Protein AF-A0A0N4XDY6-F1 (afdb_monomer_lite)

InterPro domains:
  IPR013057 Amino acid transporter, transmembrane domain [PF01490] (1-82)

pLDDT: mean 91.25, std 6.77, range [56.12, 97.81]

Organism: Nippostrongylus brasiliensis (NCBI:txid27835)

Radius of gyration: 22.53 Å; chains: 1; bounding box: 48×32×64 Å

Foldseek 3Di:
DVVVVCVVVVVVVVVLVVLQVVVCVVDVVVVPDDPDRPLVSLCVVPRDVSSVVRVVVVVVVVVVVVVVVVVVVVVVVVVVVVVVVVVVVVVVVD

Sequence (94 aa):
MLLLALAVTTYTAHVLGLSWNILLDTWPEYRVHCRSPYPEVAFRAMGNKARRLVLISNGITQFGISVVYLLLSSKNIHDTIKVGIRAHLLYIQQ

Structure (mmCIF, N/CA/C/O backbone):
data_AF-A0A0N4XDY6-F1
#
_entry.id   AF-A0A0N4XDY6-F1
#
loop_
_atom_site.group_PDB
_atom_site.id
_atom_site.type_symbol
_atom_site.label_atom_id
_atom_site.label_alt_id
_atom_site.label_comp_id
_atom_site.label_asym_id
_atom_site.label_entity_id
_atom_site.label_seq_id
_atom_site.pdbx_PDB_ins_code
_atom_site.Cartn_x
_atom_site.Cartn_y
_atom_site.Cartn_z
_atom_site.occupancy
_atom_site.B_iso_or_equiv
_atom_site.auth_seq_id
_atom_site.auth_comp_id
_atom_site.auth_asym_id
_atom_site.auth_atom_id
_atom_site.pdbx_PDB_model_num
ATOM 1 N N . MET A 1 1 ? -5.498 -14.875 -13.537 1.00 79.19 1 MET A N 1
ATOM 2 C CA . MET A 1 1 ? -4.860 -14.187 -12.387 1.00 79.19 1 MET A CA 1
ATOM 3 C C . MET A 1 1 ? -5.350 -12.749 -12.227 1.00 79.19 1 MET A C 1
ATOM 5 O O . MET A 1 1 ? -5.722 -12.395 -11.119 1.00 79.19 1 MET A O 1
ATOM 9 N N . LEU A 1 2 ? -5.442 -11.952 -13.303 1.00 93.38 2 LEU A N 1
ATOM 10 C CA . LEU A 1 2 ? -5.934 -10.565 -13.233 1.00 93.38 2 LEU A CA 1
ATOM 11 C C . LEU A 1 2 ? -7.359 -10.443 -12.651 1.00 93.38 2 LEU A C 1
ATOM 13 O O . LEU A 1 2 ? -7.567 -9.675 -11.724 1.00 93.38 2 LEU A O 1
ATOM 17 N N . LEU A 1 3 ? -8.317 -11.249 -13.130 1.00 95.31 3 LEU A N 1
ATOM 18 C CA . LEU A 1 3 ? -9.705 -11.223 -12.633 1.00 95.31 3 LEU A CA 1
ATOM 19 C C . LEU A 1 3 ? -9.820 -11.588 -11.145 1.00 95.31 3 LEU A C 1
ATOM 21 O O . LEU A 1 3 ? -10.595 -10.975 -10.420 1.00 95.31 3 LEU A O 1
ATOM 25 N N . LEU A 1 4 ? -9.011 -12.547 -10.681 1.00 95.44 4 LEU A N 1
ATOM 26 C CA . LEU A 1 4 ? -8.936 -12.917 -9.266 1.00 95.44 4 LEU A CA 1
ATOM 27 C C . LEU A 1 4 ? -8.400 -11.747 -8.429 1.00 95.44 4 LEU A C 1
ATOM 29 O O . LEU A 1 4 ? -8.981 -11.407 -7.404 1.00 95.44 4 LEU A O 1
ATOM 33 N N . ALA A 1 5 ? -7.312 -11.117 -8.882 1.00 94.19 5 ALA A N 1
ATOM 34 C CA . ALA A 1 5 ? -6.725 -9.970 -8.199 1.00 94.19 5 ALA A CA 1
ATOM 35 C C . ALA A 1 5 ? -7.715 -8.801 -8.119 1.00 94.19 5 ALA A C 1
ATOM 37 O O . ALA A 1 5 ? -7.868 -8.224 -7.051 1.00 94.19 5 ALA A O 1
ATOM 38 N N . LEU A 1 6 ? -8.428 -8.508 -9.212 1.00 96.12 6 LEU A N 1
ATOM 39 C CA . LEU A 1 6 ? -9.484 -7.495 -9.241 1.00 96.12 6 LEU A CA 1
ATOM 40 C C . LEU A 1 6 ? -10.612 -7.821 -8.258 1.00 96.12 6 LEU A C 1
ATOM 42 O O . LEU A 1 6 ? -10.974 -6.976 -7.452 1.00 96.12 6 LEU A O 1
ATOM 46 N N . ALA A 1 7 ? -11.134 -9.050 -8.267 1.00 96.56 7 ALA A N 1
ATOM 47 C CA . ALA A 1 7 ? -12.208 -9.438 -7.354 1.00 96.56 7 ALA A CA 1
ATOM 48 C C . ALA A 1 7 ? -11.805 -9.255 -5.879 1.00 96.56 7 ALA A C 1
ATOM 50 O O . ALA A 1 7 ? -12.555 -8.677 -5.093 1.00 96.56 7 ALA A O 1
ATOM 51 N N . VAL A 1 8 ? -10.594 -9.690 -5.513 1.00 96.19 8 VAL A N 1
ATOM 52 C CA . VAL A 1 8 ? -10.078 -9.584 -4.140 1.00 96.19 8 VAL A CA 1
ATOM 53 C C . VAL A 1 8 ? -9.820 -8.128 -3.742 1.00 96.19 8 VAL A C 1
ATOM 55 O O . VAL A 1 8 ? -10.197 -7.721 -2.640 1.00 96.19 8 VAL A O 1
ATOM 58 N N . THR A 1 9 ? -9.205 -7.320 -4.611 1.00 95.19 9 THR A N 1
ATOM 59 C CA . THR A 1 9 ? -8.912 -5.913 -4.294 1.00 95.19 9 THR A CA 1
ATOM 60 C C . THR A 1 9 ? -10.181 -5.076 -4.237 1.00 95.19 9 THR A C 1
ATOM 62 O O . THR A 1 9 ? -10.328 -4.291 -3.303 1.00 95.19 9 THR A O 1
ATOM 65 N N . THR A 1 10 ? -11.130 -5.277 -5.155 1.00 96.31 10 THR A N 1
ATOM 66 C CA . THR A 1 10 ? -12.425 -4.585 -5.138 1.00 96.31 10 THR A CA 1
ATOM 67 C C . THR A 1 10 ? -13.226 -4.944 -3.891 1.00 96.31 10 THR A C 1
ATOM 69 O O . THR A 1 10 ? -13.741 -4.046 -3.228 1.00 96.31 10 THR A O 1
ATOM 72 N N . TYR A 1 11 ? -13.284 -6.227 -3.517 1.00 97.06 11 TYR A N 1
ATOM 73 C CA . TYR A 1 11 ? -13.954 -6.646 -2.285 1.00 97.06 11 TYR A CA 1
ATOM 74 C C . TYR A 1 11 ? -13.319 -6.001 -1.045 1.00 97.06 11 TYR A C 1
ATOM 76 O O . TYR A 1 11 ? -14.013 -5.423 -0.210 1.00 97.06 11 TYR A O 1
ATOM 84 N N . THR A 1 12 ? -11.988 -6.032 -0.954 1.00 94.69 12 THR A N 1
ATOM 85 C CA . THR A 1 12 ? -11.264 -5.445 0.183 1.00 94.69 12 THR A CA 1
ATOM 86 C C . THR A 1 12 ? -11.455 -3.928 0.250 1.00 94.69 12 THR A C 1
ATOM 88 O O . THR A 1 12 ? -11.710 -3.387 1.325 1.00 94.69 12 THR A O 1
ATOM 91 N N . ALA A 1 13 ? -11.395 -3.235 -0.892 1.00 94.75 13 ALA A N 1
ATOM 92 C CA . ALA A 1 13 ? -11.629 -1.795 -0.979 1.00 94.75 13 ALA A CA 1
ATOM 93 C C . ALA A 1 13 ? -13.051 -1.415 -0.542 1.00 94.75 13 ALA A C 1
ATOM 95 O O . ALA A 1 13 ? -13.228 -0.439 0.186 1.00 94.75 13 ALA A O 1
ATOM 96 N N . HIS A 1 14 ? -14.052 -2.211 -0.925 1.00 96.38 14 HIS A N 1
ATOM 97 C CA . HIS A 1 14 ? -15.437 -2.002 -0.515 1.00 96.38 14 HIS A CA 1
ATOM 98 C C . HIS A 1 14 ? -15.605 -2.103 1.010 1.00 96.38 14 HIS A C 1
ATOM 100 O O . HIS A 1 14 ? -16.176 -1.208 1.631 1.00 96.38 14 HIS A O 1
ATOM 106 N N . VAL A 1 15 ? -15.046 -3.143 1.639 1.00 95.38 15 VAL A N 1
ATOM 107 C CA . VAL A 1 15 ? -15.105 -3.320 3.104 1.00 95.38 15 VAL A CA 1
ATOM 108 C C . VAL A 1 15 ? -14.372 -2.193 3.843 1.00 95.38 15 VAL A C 1
ATOM 110 O O . VAL A 1 15 ? -14.869 -1.687 4.854 1.00 95.38 15 VAL A O 1
ATOM 113 N N . LEU A 1 16 ? -13.218 -1.753 3.332 1.00 93.44 16 LEU A N 1
ATOM 114 C CA . LEU A 1 16 ? -12.485 -0.609 3.884 1.00 93.44 16 LEU A CA 1
ATOM 115 C C . LEU A 1 16 ? -13.307 0.685 3.799 1.00 93.44 16 LEU A C 1
ATOM 117 O O . LEU A 1 16 ? -13.356 1.435 4.773 1.00 93.44 16 LEU A O 1
ATOM 121 N N . GLY A 1 17 ? -13.984 0.922 2.672 1.00 93.69 17 GLY A N 1
ATOM 122 C CA . GLY A 1 17 ? -14.862 2.078 2.481 1.00 93.69 17 GLY A CA 1
ATOM 123 C C . GLY A 1 17 ? -16.062 2.077 3.432 1.00 93.69 17 GLY A C 1
ATOM 124 O O . GLY A 1 17 ? -16.366 3.099 4.041 1.00 93.69 17 GLY A O 1
ATOM 125 N N . LEU A 1 18 ? -16.693 0.919 3.642 1.00 94.81 18 LEU A N 1
ATOM 126 C CA . LEU A 1 18 ? -17.761 0.774 4.639 1.00 94.81 18 LEU A CA 1
ATOM 127 C C . LEU A 1 18 ? -17.261 1.069 6.058 1.00 94.81 18 LEU A C 1
ATOM 129 O O . LEU A 1 18 ? -17.900 1.814 6.797 1.00 94.81 18 LEU A O 1
ATOM 133 N N . SER A 1 19 ? -16.094 0.532 6.419 1.00 92.62 19 SER A N 1
ATOM 134 C CA . SER A 1 19 ? -15.478 0.765 7.733 1.00 92.62 19 SER A CA 1
ATOM 135 C C . SER A 1 19 ? -15.166 2.249 7.958 1.00 92.62 19 SER A C 1
ATOM 137 O O . SER A 1 19 ? -15.323 2.761 9.065 1.00 92.62 19 SER A O 1
ATOM 139 N N . TRP A 1 20 ? -14.763 2.955 6.899 1.00 91.88 20 TRP A N 1
ATOM 140 C CA . TRP A 1 20 ? -14.550 4.399 6.926 1.00 91.88 20 TRP A CA 1
ATOM 141 C C . TRP A 1 20 ? -15.854 5.183 7.121 1.00 91.88 20 TRP A C 1
ATOM 143 O O . TRP A 1 20 ? -15.896 6.089 7.949 1.00 91.88 20 TRP A O 1
ATOM 153 N N . ASN A 1 21 ? -16.937 4.814 6.433 1.00 92.88 21 ASN A N 1
ATOM 154 C CA . ASN A 1 21 ? -18.235 5.470 6.621 1.00 92.88 21 ASN A CA 1
ATOM 155 C C . ASN A 1 21 ? -18.762 5.297 8.054 1.00 92.88 21 ASN A C 1
ATOM 157 O O . ASN A 1 21 ? -19.169 6.277 8.672 1.00 92.88 21 ASN A O 1
ATOM 161 N N . ILE A 1 22 ? -18.657 4.089 8.623 1.00 92.94 22 ILE A N 1
ATOM 162 C CA . ILE A 1 22 ? -19.034 3.824 10.024 1.00 92.94 22 ILE A CA 1
ATOM 163 C C . ILE A 1 22 ? -18.228 4.710 10.988 1.00 92.94 22 ILE A C 1
ATOM 165 O O . ILE A 1 22 ? -18.780 5.249 11.952 1.00 92.94 22 ILE A O 1
ATOM 169 N N . LEU A 1 23 ? -16.927 4.891 10.724 1.00 91.94 23 LEU A N 1
ATOM 170 C CA . LEU A 1 23 ? -16.068 5.781 11.507 1.00 91.94 23 LEU A CA 1
ATOM 171 C C . LEU A 1 23 ? -16.568 7.233 11.447 1.00 91.94 23 LEU A C 1
ATOM 173 O O . LEU A 1 23 ? -16.683 7.875 12.489 1.00 91.94 23 LEU A O 1
ATOM 177 N N . LEU A 1 24 ? -16.880 7.746 10.253 1.00 90.75 24 LEU A N 1
ATOM 178 C CA . LEU A 1 24 ? -17.366 9.118 10.074 1.00 90.75 24 LEU A CA 1
ATOM 179 C C . LEU A 1 24 ? -18.731 9.349 10.738 1.00 90.75 24 LEU A C 1
ATOM 181 O O . LEU A 1 24 ? -18.969 10.426 11.293 1.00 90.75 24 LEU A O 1
ATOM 185 N N . ASP A 1 25 ? -19.620 8.357 10.694 1.00 92.81 25 ASP A N 1
ATOM 186 C CA . ASP A 1 25 ? -20.946 8.408 11.322 1.00 92.81 25 ASP A CA 1
ATOM 187 C C . ASP A 1 25 ? -20.879 8.386 12.844 1.00 92.81 25 ASP A C 1
ATOM 189 O O . ASP A 1 25 ? -21.629 9.107 13.498 1.00 92.81 25 ASP A O 1
ATOM 193 N N . THR A 1 26 ? -19.926 7.646 13.408 1.00 92.62 26 THR A N 1
ATOM 194 C CA . THR A 1 26 ? -19.758 7.545 14.863 1.00 92.62 26 THR A CA 1
ATOM 195 C C . THR A 1 26 ? -18.961 8.720 15.444 1.00 92.62 26 THR A C 1
ATOM 197 O O . THR A 1 26 ? -19.259 9.183 16.544 1.00 92.62 26 THR A O 1
ATOM 200 N N . TRP A 1 27 ? -17.954 9.225 14.721 1.00 88.00 27 TRP A N 1
ATOM 201 C CA . TRP A 1 27 ? -17.034 10.257 15.210 1.00 88.00 27 TRP A CA 1
ATOM 202 C C .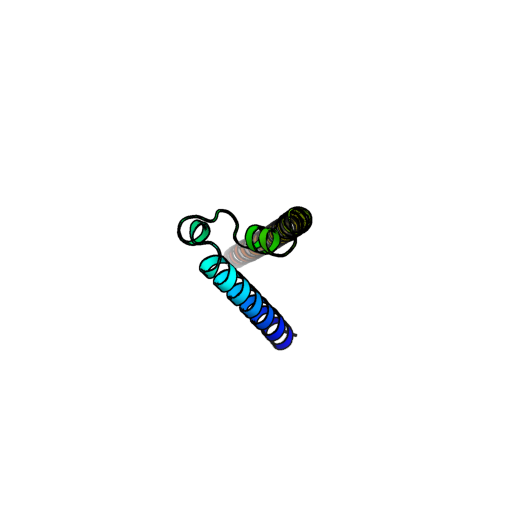 TRP A 1 27 ? -16.926 11.431 14.221 1.00 88.00 27 TRP A C 1
ATOM 204 O O . TRP A 1 27 ? -16.171 11.360 13.244 1.00 88.00 27 TRP A O 1
ATOM 214 N N . PRO A 1 28 ? -17.626 12.555 14.479 1.00 84.19 28 PRO A N 1
ATOM 215 C CA . PRO A 1 28 ? -17.661 13.694 13.560 1.00 84.19 28 PRO A CA 1
ATOM 216 C C . PRO A 1 28 ? -16.310 14.415 13.423 1.00 84.19 28 PRO A C 1
ATOM 218 O O . PRO A 1 28 ? -16.079 15.087 12.420 1.00 84.19 28 PRO A O 1
ATOM 221 N N . GLU A 1 29 ? -15.393 14.243 14.380 1.00 85.88 29 GLU A N 1
ATOM 222 C CA . GLU A 1 29 ? -14.034 14.808 14.358 1.00 85.88 29 GLU A CA 1
ATOM 223 C C . GLU A 1 29 ? -13.217 14.401 13.118 1.00 85.88 29 GLU A C 1
ATOM 225 O O . GLU A 1 29 ? -12.431 15.197 12.604 1.00 85.88 29 GLU A O 1
ATOM 230 N N . TYR A 1 30 ? -13.450 13.203 12.570 1.00 83.38 30 TYR A N 1
ATOM 231 C CA . TYR A 1 30 ? -12.729 12.714 11.391 1.00 83.38 30 TYR A CA 1
ATOM 232 C C . TYR A 1 30 ? -13.293 13.228 10.058 1.00 83.38 30 TYR A C 1
ATOM 234 O O . TYR A 1 30 ? -12.679 12.988 9.019 1.00 83.38 30 TYR A O 1
ATOM 242 N N . ARG A 1 31 ? -14.421 13.961 10.062 1.00 79.81 31 ARG A N 1
ATOM 243 C CA . ARG A 1 31 ? -15.037 14.526 8.843 1.00 79.81 31 ARG A CA 1
ATOM 244 C C . ARG A 1 31 ? -14.250 15.698 8.254 1.00 79.81 31 ARG A C 1
ATOM 246 O O . ARG A 1 31 ? -14.385 15.970 7.067 1.00 79.81 31 ARG A O 1
ATOM 253 N N . VAL A 1 32 ? -13.445 16.386 9.067 1.00 78.56 32 VAL A N 1
ATOM 254 C CA . VAL A 1 32 ? -12.720 17.602 8.654 1.00 78.56 32 VAL A CA 1
ATOM 255 C C . VAL A 1 32 ? -11.250 17.316 8.366 1.00 78.56 32 VAL A C 1
ATOM 257 O O . VAL A 1 32 ? -10.726 17.736 7.337 1.00 78.56 32 VAL A O 1
ATOM 260 N N . HIS A 1 33 ? -10.564 16.601 9.260 1.00 76.31 33 HIS A N 1
ATOM 261 C CA . HIS A 1 33 ? -9.147 16.305 9.092 1.00 76.31 33 HIS A CA 1
ATOM 262 C C . HIS A 1 33 ? -8.804 14.916 9.625 1.00 76.31 33 HIS A C 1
ATOM 264 O O . HIS A 1 33 ? -8.939 14.635 10.813 1.00 76.31 33 HIS A O 1
ATOM 270 N N . CYS A 1 34 ? -8.287 14.057 8.750 1.00 75.81 34 CYS A N 1
ATOM 271 C CA . CYS A 1 34 ? -7.683 12.793 9.142 1.00 75.81 34 CYS A CA 1
ATOM 272 C C . CYS A 1 34 ? -6.360 12.609 8.391 1.00 75.81 34 CYS A C 1
ATOM 274 O O . CYS A 1 34 ? -6.343 12.412 7.179 1.00 75.81 34 CYS A O 1
ATOM 276 N N . ARG A 1 35 ? -5.234 12.667 9.114 1.00 73.00 35 ARG A N 1
ATOM 277 C CA . ARG A 1 35 ? -3.886 12.516 8.533 1.00 73.00 35 ARG A CA 1
ATOM 278 C C . ARG A 1 35 ? -3.618 11.097 8.020 1.00 73.00 35 ARG A C 1
ATOM 280 O O . ARG A 1 35 ? -2.766 10.901 7.156 1.00 73.00 35 ARG A O 1
ATOM 287 N N . SER A 1 36 ? -4.279 10.086 8.583 1.00 81.25 36 SER A N 1
ATOM 288 C CA . SER A 1 36 ? -4.079 8.682 8.208 1.00 81.25 36 SER A CA 1
ATOM 289 C C . SER A 1 36 ? -5.345 7.864 8.489 1.00 81.25 36 SER A C 1
ATOM 291 O O . SER A 1 36 ? -5.523 7.415 9.620 1.00 81.25 36 SER A O 1
ATOM 293 N N . PRO A 1 37 ? -6.209 7.637 7.484 1.00 84.94 37 PRO A N 1
ATOM 294 C CA . PRO A 1 37 ? -7.524 7.029 7.692 1.00 84.94 37 PRO A CA 1
ATOM 295 C C . PRO A 1 37 ? -7.450 5.562 8.137 1.00 84.94 37 PRO A C 1
ATOM 297 O O . PRO A 1 37 ? -8.094 5.180 9.110 1.00 84.94 37 PRO A O 1
ATOM 300 N N . TYR A 1 38 ? -6.617 4.732 7.497 1.00 86.06 38 TYR A N 1
ATOM 301 C CA . TYR A 1 38 ? -6.567 3.289 7.793 1.00 86.06 38 TYR A CA 1
ATOM 302 C C . TYR A 1 38 ? -6.092 2.942 9.215 1.00 86.06 38 TYR A C 1
ATOM 304 O O . TYR A 1 38 ? -6.727 2.110 9.867 1.00 86.06 38 TYR A O 1
ATOM 312 N N . PRO A 1 39 ? -5.023 3.564 9.751 1.00 88.81 39 PRO A N 1
ATOM 313 C CA . PRO A 1 39 ? -4.634 3.361 11.145 1.00 88.81 39 PRO A CA 1
ATOM 314 C C . PRO A 1 39 ? -5.699 3.807 12.144 1.00 88.81 39 PRO A C 1
ATOM 316 O O . PRO A 1 39 ? -5.782 3.238 13.228 1.00 88.81 39 PRO A O 1
ATOM 319 N N . GLU A 1 40 ? -6.491 4.819 11.798 1.00 89.12 40 GLU A N 1
ATOM 320 C CA . GLU A 1 40 ? -7.497 5.401 12.681 1.00 89.12 40 GLU A CA 1
ATOM 321 C C . GLU A 1 40 ? -8.757 4.533 12.765 1.00 89.12 40 GLU A C 1
ATOM 323 O O . GLU A 1 40 ? -9.248 4.257 13.859 1.00 89.12 40 GLU A O 1
ATOM 328 N N . VAL A 1 41 ? -9.194 3.980 11.627 1.00 90.94 41 VAL A N 1
ATOM 329 C CA . VAL A 1 41 ? -10.215 2.920 11.584 1.00 90.94 41 VAL A CA 1
ATOM 330 C C . VAL A 1 41 ? -9.775 1.724 12.432 1.00 90.94 41 VAL A C 1
ATOM 332 O O . VAL A 1 41 ? -10.531 1.241 13.273 1.00 90.94 41 VAL A O 1
ATOM 335 N N . ALA A 1 42 ? -8.522 1.282 12.287 1.00 90.38 42 ALA A N 1
ATOM 336 C CA . ALA A 1 42 ? -7.981 0.176 13.078 1.00 90.38 42 ALA A CA 1
ATOM 337 C C . ALA A 1 42 ? -7.851 0.511 14.574 1.00 90.38 42 ALA A C 1
ATOM 339 O O . ALA A 1 42 ? -8.067 -0.355 15.425 1.00 90.38 42 ALA A O 1
ATOM 340 N N . PHE A 1 43 ? -7.515 1.760 14.905 1.00 91.50 43 PHE A N 1
ATOM 341 C CA . PHE A 1 43 ? -7.443 2.243 16.280 1.00 91.50 43 PHE A CA 1
ATOM 342 C C . PHE A 1 43 ? -8.808 2.190 16.962 1.00 91.50 43 PHE A C 1
ATOM 344 O O . PHE A 1 43 ? -8.908 1.663 18.069 1.00 91.50 43 PHE A O 1
ATOM 351 N N . ARG A 1 44 ? -9.857 2.681 16.298 1.00 89.12 44 ARG A N 1
ATOM 352 C CA . ARG A 1 44 ? -11.217 2.664 16.847 1.00 89.12 44 ARG A CA 1
ATOM 353 C C . ARG A 1 44 ? -11.821 1.260 16.903 1.00 89.12 44 ARG A C 1
ATOM 355 O O . ARG A 1 44 ? -12.585 0.987 17.819 1.00 89.12 44 ARG A O 1
ATOM 362 N N . ALA A 1 45 ? -11.437 0.362 15.995 1.00 88.50 45 ALA 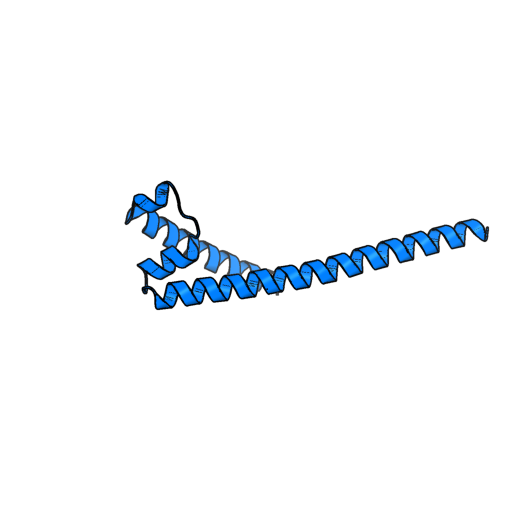A N 1
ATOM 363 C CA . ALA A 1 45 ? -11.923 -1.017 15.992 1.00 88.50 45 ALA A CA 1
ATOM 364 C C . ALA A 1 45 ? -11.254 -1.914 17.051 1.00 88.50 45 ALA A C 1
ATOM 366 O O . ALA A 1 45 ? -11.927 -2.711 17.698 1.00 88.50 45 ALA A O 1
ATOM 367 N N . MET A 1 46 ? -9.926 -1.834 17.207 1.00 88.31 46 MET A N 1
ATOM 368 C CA . MET A 1 46 ? -9.157 -2.841 17.963 1.00 88.31 46 MET A CA 1
ATOM 369 C C . MET A 1 46 ? -7.993 -2.244 18.783 1.00 88.31 46 MET A C 1
ATOM 371 O O . MET A 1 46 ? -7.135 -2.959 19.310 1.00 88.31 46 MET A O 1
ATOM 375 N N . GLY A 1 47 ? -7.951 -0.915 18.913 1.00 90.31 47 GLY A N 1
ATOM 376 C CA . GLY A 1 47 ? -7.035 -0.179 19.781 1.00 90.31 47 GLY A CA 1
ATOM 377 C C . GLY A 1 47 ? -5.627 0.059 19.218 1.00 90.31 47 GLY A C 1
ATOM 378 O O . GLY A 1 47 ? -5.302 -0.177 18.052 1.00 90.31 47 GLY A O 1
ATOM 379 N N . ASN A 1 48 ? -4.735 0.533 20.094 1.00 89.88 48 ASN A N 1
ATOM 380 C CA . ASN A 1 48 ? -3.378 0.990 19.748 1.00 89.88 48 ASN A CA 1
ATOM 381 C C . ASN A 1 48 ? -2.459 -0.081 19.141 1.00 89.88 48 ASN A C 1
ATOM 383 O O . ASN A 1 48 ? -1.487 0.250 18.455 1.00 89.88 48 ASN A O 1
ATOM 387 N N . LYS A 1 49 ? -2.715 -1.366 19.413 1.00 90.88 49 LYS A N 1
ATOM 388 C CA . LYS A 1 49 ? -1.927 -2.464 18.835 1.00 90.88 49 LYS A CA 1
ATOM 389 C C . LYS A 1 49 ? -2.219 -2.598 17.338 1.00 90.88 49 LYS A C 1
ATOM 391 O O . LYS A 1 49 ? -1.286 -2.604 16.540 1.00 90.88 49 LYS A O 1
ATOM 396 N N . ALA A 1 50 ? -3.495 -2.596 16.955 1.00 90.25 50 ALA A N 1
ATOM 397 C CA . ALA A 1 50 ? -3.917 -2.693 15.559 1.00 90.25 50 ALA A CA 1
ATOM 398 C C . ALA A 1 50 ? -3.500 -1.472 14.733 1.00 90.25 50 ALA A C 1
ATOM 400 O O . ALA A 1 50 ? -2.996 -1.624 13.622 1.00 90.25 50 ALA A O 1
ATOM 401 N N . ARG A 1 51 ? -3.590 -0.269 15.318 1.00 91.38 51 ARG A N 1
ATOM 402 C CA . ARG A 1 51 ? -3.077 0.967 14.707 1.00 91.38 51 ARG A CA 1
ATOM 403 C C . ARG A 1 51 ? -1.618 0.832 14.263 1.00 91.38 51 ARG A C 1
ATOM 405 O O . ARG A 1 51 ? -1.281 1.172 13.132 1.00 91.38 51 ARG A O 1
ATOM 412 N N . ARG A 1 52 ? -0.753 0.321 15.149 1.00 91.44 52 ARG A N 1
ATOM 413 C CA . ARG A 1 52 ? 0.674 0.119 14.850 1.00 91.44 52 ARG A CA 1
ATOM 414 C C . ARG A 1 52 ? 0.895 -0.922 13.758 1.00 91.44 52 ARG A C 1
ATOM 416 O O . ARG A 1 52 ? 1.719 -0.689 12.882 1.00 91.44 52 ARG A O 1
ATOM 423 N N . LEU A 1 53 ? 0.143 -2.020 13.773 1.00 93.81 53 LEU A N 1
ATOM 424 C CA . LEU A 1 53 ? 0.244 -3.049 12.734 1.00 93.81 53 LEU A CA 1
ATOM 425 C C . LEU A 1 53 ? -0.099 -2.501 11.342 1.00 93.81 53 LEU A C 1
ATOM 427 O O . LEU A 1 53 ? 0.659 -2.723 10.401 1.00 93.81 53 LEU A O 1
ATOM 431 N N . VAL A 1 54 ? -1.190 -1.736 11.215 1.00 93.00 54 VAL A N 1
ATOM 432 C CA . VAL A 1 54 ? -1.599 -1.138 9.931 1.00 93.00 54 VAL A CA 1
ATOM 433 C C . VAL A 1 54 ? -0.580 -0.110 9.439 1.00 93.00 54 VAL A C 1
ATOM 435 O O . VAL A 1 54 ? -0.241 -0.108 8.257 1.00 93.00 54 VAL A O 1
ATOM 438 N N . LEU A 1 55 ? -0.037 0.719 10.337 1.00 93.00 55 LEU A N 1
ATOM 439 C CA . LEU A 1 55 ? 1.027 1.671 9.997 1.00 93.00 55 LEU A CA 1
ATOM 440 C C . LEU A 1 55 ? 2.273 0.970 9.443 1.00 93.00 55 LEU A C 1
ATOM 442 O O . LEU A 1 55 ? 2.782 1.372 8.398 1.00 93.00 55 LEU A O 1
ATOM 446 N N . ILE A 1 56 ? 2.740 -0.084 10.118 1.00 95.19 56 ILE A N 1
ATOM 447 C CA . ILE A 1 56 ? 3.928 -0.843 9.702 1.00 95.19 56 ILE A CA 1
ATOM 448 C C . ILE A 1 56 ? 3.678 -1.537 8.358 1.00 95.19 56 ILE A C 1
ATOM 450 O O . ILE A 1 56 ? 4.495 -1.416 7.448 1.00 95.19 56 ILE A O 1
ATOM 454 N N . SER A 1 57 ? 2.532 -2.208 8.205 1.00 94.19 57 SER A N 1
ATOM 455 C CA . SER A 1 57 ? 2.159 -2.902 6.965 1.00 94.19 57 SER A CA 1
ATOM 456 C C . SER A 1 57 ? 2.103 -1.953 5.760 1.00 94.19 57 SER A C 1
ATOM 458 O O . SER A 1 57 ? 2.686 -2.230 4.706 1.00 94.19 57 SER A O 1
ATOM 460 N N . ASN A 1 58 ? 1.477 -0.783 5.927 1.00 93.25 58 ASN A N 1
ATOM 461 C CA . ASN A 1 58 ? 1.405 0.221 4.867 1.00 93.25 58 ASN A CA 1
ATOM 462 C C . ASN A 1 58 ? 2.790 0.798 4.525 1.00 93.25 58 ASN A C 1
ATOM 464 O O . ASN A 1 58 ? 3.104 0.976 3.350 1.00 93.25 58 ASN A O 1
ATOM 468 N N . GLY A 1 59 ? 3.637 1.039 5.531 1.00 94.25 59 GLY A N 1
ATOM 469 C CA . GLY A 1 59 ? 5.005 1.519 5.325 1.00 94.25 59 GLY A CA 1
ATOM 470 C C . GLY A 1 59 ? 5.864 0.538 4.523 1.00 94.25 59 GLY A C 1
ATOM 471 O O . GLY A 1 59 ? 6.494 0.931 3.542 1.00 94.25 59 GLY A O 1
ATOM 472 N N . ILE A 1 60 ? 5.833 -0.750 4.883 1.00 96.81 60 ILE A N 1
ATOM 473 C CA . ILE A 1 60 ? 6.558 -1.807 4.157 1.00 96.81 60 ILE A CA 1
ATOM 474 C C . ILE A 1 60 ? 6.068 -1.898 2.707 1.00 96.81 60 ILE A C 1
ATOM 476 O O . ILE A 1 60 ? 6.879 -1.969 1.784 1.00 96.81 60 ILE A O 1
ATOM 480 N N . THR A 1 61 ? 4.750 -1.843 2.495 1.00 95.38 61 THR A N 1
ATOM 481 C CA . THR A 1 61 ? 4.152 -1.922 1.155 1.00 95.38 61 THR A CA 1
ATOM 482 C C . THR A 1 61 ? 4.584 -0.746 0.278 1.00 95.38 61 THR A C 1
ATOM 484 O O . THR A 1 61 ? 5.027 -0.952 -0.850 1.00 95.38 61 THR A O 1
ATOM 487 N N . GLN A 1 62 ? 4.518 0.487 0.790 1.00 95.00 62 GLN A N 1
ATOM 488 C CA . GLN A 1 62 ? 4.931 1.673 0.032 1.00 95.00 62 GLN A CA 1
ATOM 489 C C . GLN A 1 62 ? 6.432 1.691 -0.265 1.00 95.00 62 GLN A C 1
ATOM 491 O O . GLN A 1 62 ? 6.830 2.064 -1.371 1.00 95.00 62 GLN A O 1
ATOM 496 N N . PHE A 1 63 ? 7.266 1.249 0.679 1.00 97.00 63 PHE A N 1
ATOM 497 C CA . PHE A 1 63 ? 8.696 1.090 0.437 1.00 97.00 63 PHE A CA 1
ATOM 498 C C . PHE A 1 63 ? 8.963 0.063 -0.670 1.00 97.00 63 PHE A C 1
ATOM 500 O O . PHE A 1 63 ? 9.681 0.360 -1.624 1.00 97.00 63 PHE A O 1
ATOM 507 N N . GLY A 1 64 ? 8.322 -1.108 -0.603 1.00 96.94 64 GLY A N 1
ATOM 508 C CA . GLY A 1 64 ? 8.447 -2.147 -1.626 1.00 96.94 64 GLY A CA 1
ATOM 509 C C . GLY A 1 64 ? 8.030 -1.661 -3.016 1.00 96.94 64 GLY A C 1
ATOM 510 O O . GLY A 1 64 ? 8.775 -1.837 -3.980 1.00 96.94 64 GLY A O 1
ATOM 511 N N . ILE A 1 65 ? 6.885 -0.978 -3.116 1.00 97.06 65 ILE A N 1
ATOM 512 C CA . ILE A 1 65 ? 6.404 -0.383 -4.371 1.00 97.06 65 ILE A CA 1
ATOM 513 C C . ILE A 1 65 ? 7.417 0.632 -4.917 1.00 97.06 65 ILE A C 1
ATOM 515 O O . ILE A 1 65 ? 7.739 0.602 -6.104 1.00 97.06 65 ILE A O 1
ATOM 519 N N . SER A 1 66 ? 7.956 1.495 -4.053 1.00 97.31 66 SER A N 1
ATOM 520 C CA . SER A 1 66 ? 8.937 2.515 -4.444 1.00 97.31 66 SER A CA 1
ATOM 521 C C . SER A 1 66 ? 10.207 1.889 -5.027 1.00 97.31 66 SER A C 1
ATOM 523 O O . SER A 1 66 ? 10.684 2.323 -6.074 1.00 97.31 66 SER A O 1
ATOM 525 N N . VAL A 1 67 ? 10.726 0.830 -4.398 1.00 97.81 67 VAL A N 1
ATOM 526 C CA . VAL A 1 67 ? 11.912 0.103 -4.881 1.00 97.81 67 VAL A CA 1
ATOM 527 C C . VAL A 1 67 ? 11.646 -0.555 -6.237 1.00 97.81 67 VAL A C 1
ATOM 529 O O . VAL A 1 67 ? 12.458 -0.426 -7.154 1.00 97.81 67 VAL A O 1
ATOM 532 N N . VAL A 1 68 ? 10.501 -1.226 -6.403 1.00 97.50 68 VAL A N 1
ATOM 533 C CA . VAL A 1 68 ? 1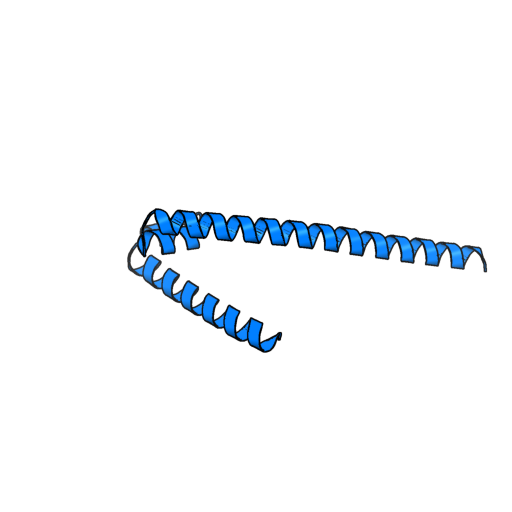0.139 -1.875 -7.676 1.00 97.50 68 VAL A CA 1
ATOM 534 C C . VAL A 1 68 ? 9.998 -0.846 -8.797 1.00 97.50 68 VAL A C 1
ATOM 536 O O . VAL A 1 68 ? 10.543 -1.055 -9.883 1.00 97.50 68 VAL A O 1
ATOM 539 N N . TYR A 1 69 ? 9.330 0.283 -8.544 1.00 97.19 69 TYR A N 1
ATOM 540 C CA . TYR A 1 69 ? 9.197 1.342 -9.545 1.00 97.19 69 TYR A CA 1
ATOM 541 C C . TYR A 1 69 ? 10.528 1.995 -9.903 1.00 97.19 69 TYR A C 1
ATOM 543 O O . TYR A 1 69 ? 10.752 2.301 -11.076 1.00 97.19 69 TYR A O 1
ATOM 551 N N . LEU A 1 70 ? 11.436 2.158 -8.939 1.00 97.75 70 LEU A N 1
ATOM 552 C CA . LEU A 1 70 ? 12.773 2.683 -9.202 1.00 97.75 70 LEU A CA 1
ATOM 553 C C . LEU A 1 70 ? 13.560 1.758 -10.142 1.00 97.75 70 LEU A C 1
ATOM 555 O O . LEU A 1 70 ? 14.126 2.215 -11.137 1.00 97.75 70 LEU A O 1
ATOM 559 N N . LEU A 1 71 ? 13.549 0.449 -9.871 1.00 97.38 71 LEU A N 1
ATOM 560 C CA . LEU A 1 71 ? 14.225 -0.543 -10.711 1.00 97.38 71 LEU A CA 1
ATOM 561 C C . LEU A 1 71 ? 13.610 -0.627 -12.111 1.00 97.38 71 LEU A C 1
ATOM 563 O O . LEU A 1 71 ? 14.339 -0.725 -13.098 1.00 97.38 71 LEU A O 1
ATOM 567 N N . LEU A 1 72 ? 12.280 -0.576 -12.209 1.00 97.38 72 LEU A N 1
ATOM 568 C CA . LEU A 1 72 ? 11.584 -0.565 -13.494 1.00 97.38 72 LEU A CA 1
ATOM 569 C C . LEU A 1 72 ? 11.935 0.688 -14.307 1.00 97.38 72 LEU A C 1
ATOM 571 O O . LEU A 1 72 ? 12.214 0.583 -15.498 1.00 97.38 72 LEU A O 1
ATOM 575 N N . SER A 1 73 ? 11.993 1.852 -13.656 1.00 96.88 73 SER A N 1
ATOM 576 C CA . SER A 1 73 ? 12.373 3.118 -14.295 1.00 96.88 73 SER A CA 1
ATOM 577 C C . SER A 1 73 ? 13.808 3.075 -14.814 1.00 96.88 73 SER A C 1
ATOM 579 O O . SER A 1 73 ? 14.060 3.451 -15.955 1.00 96.88 73 SER A O 1
ATOM 581 N N . SER A 1 74 ? 14.741 2.547 -14.015 1.00 97.44 74 SER A N 1
ATOM 582 C CA . SER A 1 74 ? 16.138 2.371 -14.427 1.00 97.44 74 SER A CA 1
ATOM 583 C C . SER A 1 74 ? 16.263 1.482 -15.668 1.00 97.44 74 SER A C 1
ATOM 585 O O . SER A 1 74 ? 16.962 1.849 -16.613 1.00 97.44 74 SER A O 1
ATOM 587 N N . LYS A 1 75 ? 15.535 0.358 -15.710 1.00 96.38 75 LYS A N 1
ATOM 588 C CA . LYS A 1 75 ? 15.510 -0.542 -16.874 1.00 96.38 75 LYS A CA 1
ATOM 589 C C . LYS A 1 75 ? 14.929 0.138 -18.109 1.00 96.38 75 LYS A C 1
ATOM 591 O O . LYS A 1 75 ? 15.553 0.111 -19.163 1.00 96.38 75 LYS A O 1
ATOM 596 N N . ASN A 1 76 ? 13.789 0.812 -17.962 1.00 96.19 76 ASN A N 1
ATOM 597 C CA . ASN A 1 76 ? 13.136 1.498 -19.073 1.00 96.19 76 ASN A CA 1
ATOM 598 C C . ASN A 1 76 ? 14.033 2.595 -19.682 1.00 96.19 76 ASN A C 1
ATOM 600 O O . ASN A 1 76 ? 14.122 2.730 -20.902 1.00 96.19 76 ASN A O 1
ATOM 604 N N . ILE A 1 77 ? 14.756 3.342 -18.838 1.00 97.12 77 ILE A N 1
ATOM 605 C CA . ILE A 1 77 ? 15.740 4.343 -19.279 1.00 97.12 77 ILE A CA 1
ATOM 606 C C . ILE A 1 77 ? 16.916 3.670 -19.997 1.00 97.12 77 ILE A C 1
ATOM 608 O O . ILE A 1 77 ? 17.305 4.113 -21.078 1.00 97.12 77 ILE A O 1
ATOM 612 N N . HIS A 1 78 ? 17.470 2.594 -19.430 1.00 95.44 78 HIS A N 1
ATOM 613 C CA . HIS A 1 78 ? 18.591 1.870 -20.029 1.00 95.44 78 HIS A CA 1
ATOM 614 C C . HIS A 1 78 ? 18.253 1.336 -21.427 1.00 95.44 78 HIS A C 1
ATOM 616 O O . HIS A 1 78 ? 19.019 1.545 -22.371 1.00 95.44 78 HIS A O 1
ATOM 622 N N . ASP A 1 79 ? 17.090 0.703 -21.575 1.00 95.69 79 ASP A N 1
ATOM 623 C CA . ASP A 1 79 ? 16.642 0.145 -22.851 1.00 95.69 79 ASP A CA 1
ATOM 624 C C . ASP A 1 79 ? 16.401 1.247 -23.889 1.00 95.69 79 ASP A C 1
ATOM 626 O O . ASP A 1 79 ? 16.839 1.125 -25.036 1.00 95.69 79 ASP A O 1
ATOM 630 N N . THR A 1 80 ? 15.804 2.369 -23.476 1.00 95.25 80 THR A N 1
ATOM 631 C CA . THR A 1 80 ? 15.586 3.533 -24.349 1.00 95.25 80 THR A CA 1
ATOM 632 C C . THR A 1 80 ? 16.909 4.100 -24.873 1.00 95.25 80 THR A C 1
ATOM 634 O O . THR A 1 80 ? 17.057 4.328 -26.075 1.00 95.25 80 THR A O 1
ATOM 637 N N . ILE A 1 81 ? 17.902 4.279 -23.995 1.00 95.88 81 ILE A N 1
ATOM 638 C CA . ILE A 1 81 ? 19.228 4.788 -24.376 1.00 95.88 81 ILE A CA 1
ATOM 639 C C . ILE A 1 81 ? 19.932 3.811 -25.323 1.00 95.88 81 ILE A C 1
ATOM 641 O O . ILE A 1 81 ? 20.479 4.221 -26.347 1.00 95.88 81 ILE A O 1
ATOM 645 N N . LYS A 1 82 ? 19.892 2.509 -25.022 1.00 95.06 82 LYS A N 1
ATOM 646 C CA . LYS A 1 82 ? 20.518 1.472 -25.849 1.00 95.06 82 LYS A CA 1
ATOM 647 C C . LYS A 1 82 ? 19.941 1.441 -27.264 1.00 95.06 82 LYS A C 1
ATOM 649 O O . LYS A 1 82 ? 20.697 1.341 -28.231 1.00 95.06 82 LYS A O 1
ATOM 654 N N . VAL A 1 83 ? 18.617 1.539 -27.392 1.00 94.94 83 VAL A N 1
ATOM 655 C CA . VAL A 1 83 ? 17.939 1.599 -28.695 1.00 9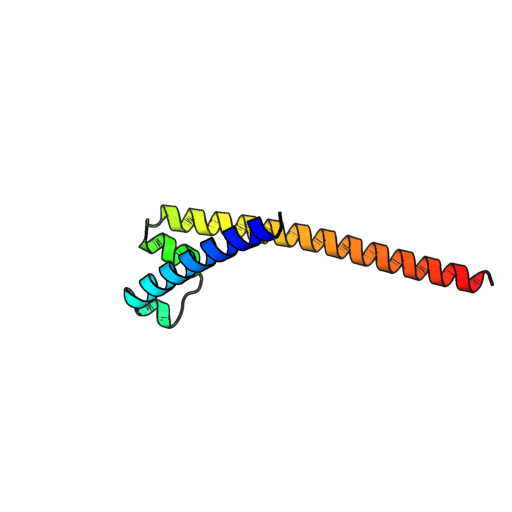4.94 83 VAL A CA 1
ATOM 656 C C . VAL A 1 83 ? 18.313 2.880 -29.440 1.00 94.94 83 VAL A C 1
ATOM 658 O O . VAL A 1 83 ? 18.656 2.802 -30.619 1.00 94.94 83 VAL A O 1
ATOM 661 N N . GLY A 1 84 ? 18.331 4.031 -28.760 1.00 91.56 84 GLY A N 1
ATOM 662 C CA . GLY A 1 84 ? 18.720 5.311 -29.361 1.00 91.56 84 GLY A CA 1
ATOM 663 C C . GLY A 1 84 ? 20.149 5.306 -29.915 1.00 91.56 84 GLY A C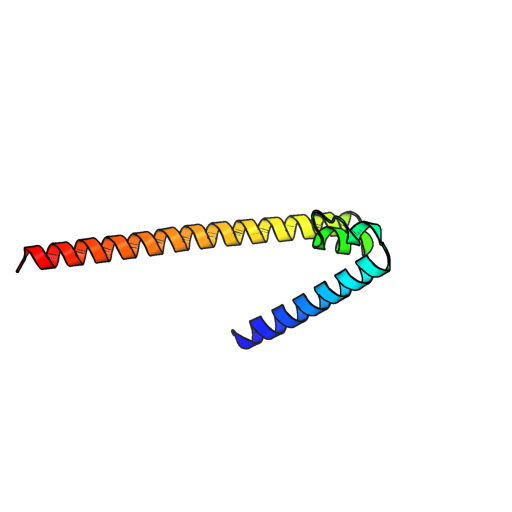 1
ATOM 664 O O . GLY A 1 84 ? 20.370 5.684 -31.065 1.00 91.56 84 GLY A O 1
ATOM 665 N N . ILE A 1 85 ? 21.115 4.796 -29.145 1.00 93.88 85 ILE A N 1
ATOM 666 C CA . ILE A 1 85 ? 22.519 4.684 -29.581 1.00 93.88 85 ILE A CA 1
ATOM 667 C C . ILE A 1 85 ? 22.648 3.725 -30.767 1.00 93.88 85 ILE A C 1
ATOM 669 O O . ILE A 1 85 ? 23.336 4.028 -31.740 1.00 93.88 85 ILE A O 1
ATOM 673 N N . ARG A 1 86 ? 21.971 2.571 -30.717 1.00 91.56 86 ARG A N 1
ATOM 674 C CA . ARG A 1 86 ? 22.009 1.591 -31.809 1.00 91.56 86 ARG A CA 1
ATOM 675 C C . ARG A 1 86 ?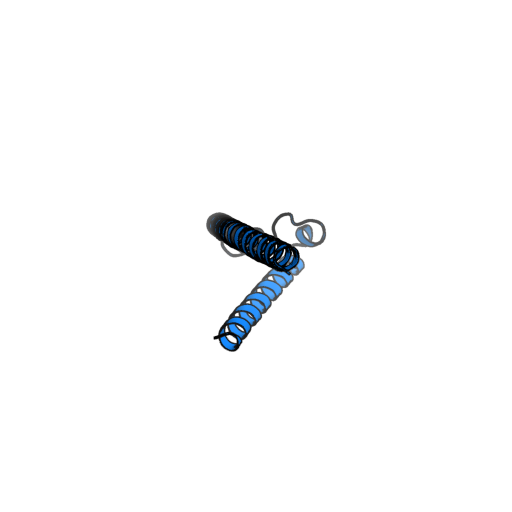 21.429 2.163 -33.103 1.00 91.56 86 ARG A C 1
ATOM 677 O O . ARG A 1 86 ? 22.004 1.938 -34.161 1.00 91.56 86 ARG A O 1
ATOM 684 N N . ALA A 1 87 ? 20.327 2.908 -33.020 1.00 89.44 87 ALA A N 1
ATOM 685 C CA . ALA A 1 87 ? 19.729 3.574 -34.173 1.00 89.44 87 ALA A CA 1
ATOM 686 C C . ALA A 1 87 ? 20.680 4.619 -34.782 1.00 89.44 87 ALA A C 1
ATOM 688 O O . ALA A 1 87 ? 20.845 4.660 -35.999 1.00 89.44 87 ALA A O 1
ATOM 689 N N . HIS A 1 88 ? 21.360 5.406 -33.944 1.00 88.00 88 HIS A N 1
ATOM 690 C CA . HIS A 1 88 ? 22.341 6.389 -34.404 1.00 88.00 88 HIS A CA 1
ATOM 691 C C . HIS A 1 88 ? 23.557 5.741 -35.085 1.00 88.00 88 HIS A C 1
ATOM 693 O O . HIS A 1 88 ? 23.970 6.188 -36.150 1.00 88.00 88 HIS A O 1
ATOM 699 N N . LEU A 1 89 ? 24.096 4.652 -34.525 1.00 89.19 89 LEU A N 1
ATOM 700 C CA . LEU A 1 89 ? 25.218 3.926 -35.132 1.00 89.19 89 LEU A CA 1
ATOM 701 C C . LEU A 1 89 ? 24.862 3.328 -36.498 1.00 89.19 89 LEU A C 1
ATOM 703 O O . LEU A 1 89 ? 25.685 3.376 -37.405 1.00 89.19 89 LEU A O 1
ATOM 707 N N . LEU A 1 90 ? 23.645 2.800 -36.664 1.00 90.31 90 LEU A N 1
ATOM 708 C CA . LEU A 1 90 ? 23.187 2.275 -37.955 1.00 90.31 90 LEU A CA 1
ATOM 709 C C . LEU A 1 90 ? 23.060 3.375 -39.018 1.00 90.31 90 LEU A C 1
ATOM 711 O O . LEU A 1 90 ? 23.381 3.122 -40.172 1.00 90.31 90 LEU A O 1
ATOM 715 N N . TYR A 1 91 ? 22.658 4.589 -38.632 1.00 82.56 91 TYR A N 1
ATOM 716 C CA . TYR A 1 91 ? 22.575 5.733 -39.547 1.00 82.56 91 TYR A CA 1
ATOM 717 C C . TYR A 1 91 ? 23.948 6.189 -40.072 1.00 82.56 91 TYR A C 1
ATOM 719 O O . TYR A 1 91 ? 24.045 6.642 -41.202 1.00 82.56 91 TYR A O 1
ATOM 727 N N . ILE A 1 92 ? 25.018 6.064 -39.279 1.00 81.81 92 ILE A N 1
ATOM 728 C CA . ILE A 1 92 ? 26.380 6.480 -39.681 1.00 81.81 92 ILE A CA 1
ATOM 729 C C . ILE A 1 92 ? 27.055 5.447 -40.604 1.00 81.81 92 ILE A C 1
ATOM 731 O O . ILE A 1 92 ? 28.038 5.759 -41.270 1.00 81.81 92 ILE A O 1
ATOM 735 N N . GLN A 1 93 ? 26.578 4.201 -40.620 1.00 75.12 93 GLN A N 1
ATOM 736 C CA . GLN A 1 93 ? 27.148 3.116 -41.432 1.00 75.12 93 GLN A CA 1
ATOM 737 C C . GLN A 1 93 ? 26.500 2.981 -42.825 1.00 75.12 93 GLN A C 1
ATOM 739 O O . GLN A 1 93 ? 26.810 2.023 -43.534 1.00 75.12 93 GLN A O 1
ATOM 744 N N . GLN A 1 94 ? 25.608 3.902 -43.203 1.00 56.12 94 GLN A N 1
ATOM 745 C CA . GLN A 1 94 ? 24.908 3.947 -44.491 1.00 56.12 94 GLN A CA 1
ATOM 746 C C . GLN A 1 94 ? 25.332 5.176 -45.296 1.00 56.12 94 GLN A C 1
ATOM 748 O O . GLN A 1 94 ? 25.421 5.039 -46.536 1.00 56.12 94 GLN A O 1
#

Secondary structure (DSSP, 8-state):
-HHHHHHHHHHHHHHHHHHHHHHHHH-GGGGT--S-HHHHHHHHHHHHHHHHHHHHHHHHHHHHHHHHHHHHHHHHHHHHHHHHHHHHHHHHT-